Protein AF-A0A4Z0ZA64-F1 (afdb_monomer)

Mean predicted aligned error: 13.29 Å

Structure (mmCIF, N/CA/C/O backbone):
data_AF-A0A4Z0ZA64-F1
#
_entry.id   AF-A0A4Z0ZA64-F1
#
loop_
_atom_site.group_PDB
_atom_site.id
_atom_site.type_symbol
_atom_site.label_atom_id
_atom_site.label_alt_id
_atom_site.label_comp_id
_atom_site.label_asym_id
_atom_site.label_entity_id
_atom_site.label_seq_id
_atom_site.pdbx_PDB_ins_code
_atom_site.Cartn_x
_atom_site.Cartn_y
_atom_site.Cartn_z
_atom_site.occupancy
_atom_site.B_iso_or_equiv
_atom_site.auth_seq_id
_atom_site.auth_comp_id
_atom_site.auth_asym_id
_atom_site.auth_atom_id
_atom_site.pdbx_PDB_model_num
ATOM 1 N N . MET A 1 1 ? -0.142 -17.072 -42.383 1.00 41.06 1 MET A N 1
ATOM 2 C CA . MET A 1 1 ? 0.446 -15.733 -42.189 1.00 41.06 1 MET A CA 1
ATOM 3 C C . MET A 1 1 ? 0.095 -15.300 -40.781 1.00 41.06 1 MET A C 1
ATOM 5 O O . MET A 1 1 ? -1.078 -15.082 -40.513 1.00 41.06 1 MET A O 1
ATOM 9 N N . ALA A 1 2 ? 1.066 -15.325 -39.869 1.00 48.00 2 ALA A N 1
ATOM 10 C CA . ALA A 1 2 ? 0.885 -14.775 -38.534 1.00 48.00 2 ALA A CA 1
ATOM 11 C C . ALA A 1 2 ? 0.933 -13.251 -38.671 1.00 48.00 2 ALA A C 1
ATOM 13 O O . ALA A 1 2 ? 1.903 -12.721 -39.206 1.00 48.00 2 ALA A O 1
ATOM 14 N N . PHE A 1 3 ? -0.132 -12.561 -38.270 1.00 50.09 3 PHE A N 1
ATOM 15 C CA . PHE A 1 3 ? -0.042 -11.126 -38.051 1.00 50.09 3 PHE A CA 1
ATOM 16 C C . PHE A 1 3 ? 0.776 -10.947 -36.775 1.00 50.09 3 PHE A C 1
ATOM 18 O O . PHE A 1 3 ? 0.263 -11.139 -35.676 1.00 50.09 3 PHE A O 1
ATOM 25 N N . GLU A 1 4 ? 2.063 -10.651 -36.929 1.00 49.88 4 GLU A N 1
ATOM 26 C CA . GLU A 1 4 ? 2.856 -10.058 -35.860 1.00 49.88 4 GLU A CA 1
ATOM 27 C C . GLU A 1 4 ? 2.276 -8.668 -35.605 1.00 49.88 4 GLU A C 1
ATOM 29 O O . GLU A 1 4 ? 2.623 -7.681 -36.250 1.00 49.88 4 GLU A O 1
ATOM 34 N N . THR A 1 5 ? 1.306 -8.594 -34.700 1.00 55.25 5 THR A N 1
ATOM 35 C CA . THR A 1 5 ? 0.917 -7.326 -34.102 1.00 55.25 5 THR A CA 1
ATOM 36 C C . THR A 1 5 ? 2.033 -6.942 -33.141 1.00 55.25 5 THR A C 1
ATOM 38 O O . THR A 1 5 ? 2.001 -7.331 -31.976 1.00 55.25 5 THR A O 1
ATOM 41 N N . THR A 1 6 ? 3.031 -6.196 -33.616 1.00 55.44 6 THR A N 1
ATOM 42 C CA . THR A 1 6 ? 3.886 -5.371 -32.750 1.00 55.44 6 THR A CA 1
ATOM 43 C C . THR A 1 6 ? 2.998 -4.266 -32.184 1.00 55.44 6 THR A C 1
ATOM 45 O O . THR A 1 6 ? 2.937 -3.148 -32.700 1.00 55.44 6 THR A O 1
ATOM 48 N N . ALA A 1 7 ? 2.152 -4.641 -31.232 1.00 56.06 7 ALA A N 1
ATOM 49 C CA . ALA A 1 7 ? 1.149 -3.783 -30.644 1.00 56.06 7 ALA A CA 1
ATOM 50 C C . ALA A 1 7 ? 1.861 -2.788 -29.732 1.00 56.06 7 ALA A C 1
ATOM 52 O O . ALA A 1 7 ? 2.132 -3.135 -28.600 1.00 56.06 7 ALA A O 1
ATOM 53 N N . PHE A 1 8 ? 2.185 -1.598 -30.253 1.00 63.03 8 PHE A N 1
ATOM 54 C CA . PHE A 1 8 ? 2.509 -0.375 -29.501 1.00 63.03 8 PHE A CA 1
ATOM 55 C C . PHE A 1 8 ? 3.119 -0.604 -28.105 1.00 63.03 8 PHE A C 1
ATOM 57 O O . PHE A 1 8 ? 2.582 -0.125 -27.106 1.00 63.03 8 PHE A O 1
ATOM 64 N N . ASP A 1 9 ? 4.228 -1.340 -28.030 1.00 67.94 9 ASP A N 1
ATOM 65 C CA . ASP A 1 9 ? 4.941 -1.496 -26.769 1.00 67.94 9 ASP A CA 1
ATOM 66 C C . ASP A 1 9 ? 5.499 -0.125 -26.381 1.00 67.94 9 ASP A C 1
ATOM 68 O O . ASP A 1 9 ? 6.217 0.506 -27.164 1.00 67.94 9 ASP A O 1
ATOM 72 N N . LEU A 1 10 ? 5.145 0.349 -25.184 1.00 69.44 10 LEU A N 1
ATOM 73 C CA . LEU A 1 10 ? 5.641 1.620 -24.664 1.00 69.44 10 LEU A CA 1
ATOM 74 C C . LEU A 1 10 ? 7.171 1.614 -24.668 1.00 69.44 10 LEU A C 1
ATOM 76 O O . LEU A 1 10 ? 7.819 0.668 -24.202 1.00 69.44 10 LEU A O 1
ATOM 80 N N . THR A 1 11 ? 7.746 2.699 -25.174 1.00 79.56 11 THR A N 1
ATOM 81 C CA . THR A 1 11 ? 9.191 2.913 -25.163 1.00 79.56 11 THR A CA 1
ATOM 82 C C . THR A 1 11 ? 9.708 2.970 -23.723 1.00 79.56 11 THR A C 1
ATOM 84 O O . THR A 1 11 ? 8.978 3.284 -22.779 1.00 79.56 11 THR A O 1
ATOM 87 N N . ALA A 1 12 ? 10.999 2.691 -23.522 1.00 77.31 12 ALA A N 1
ATOM 88 C CA . ALA A 1 12 ? 11.608 2.752 -22.190 1.00 77.31 12 ALA A CA 1
ATOM 89 C C . ALA A 1 12 ? 11.452 4.137 -21.523 1.00 77.31 12 ALA A C 1
ATOM 91 O O . ALA A 1 12 ? 11.338 4.224 -20.301 1.00 77.31 12 ALA A O 1
ATOM 92 N N . GLU A 1 13 ? 11.401 5.211 -22.317 1.00 77.75 13 GLU A N 1
ATOM 93 C CA . GLU A 1 13 ? 11.166 6.577 -21.837 1.00 77.75 13 GLU A CA 1
ATOM 94 C C . GLU A 1 13 ? 9.732 6.771 -21.332 1.00 77.75 13 GLU A C 1
ATOM 96 O O . GLU A 1 13 ? 9.526 7.340 -20.259 1.00 77.75 13 GLU A O 1
ATOM 101 N N . GLU A 1 14 ? 8.738 6.237 -22.042 1.00 80.69 14 GLU A N 1
ATOM 102 C CA . GLU A 1 14 ? 7.337 6.288 -21.616 1.00 80.69 14 GLU A CA 1
ATOM 103 C C . GLU A 1 14 ? 7.110 5.462 -20.343 1.00 80.69 14 GLU A C 1
ATOM 105 O O . GLU A 1 14 ? 6.464 5.943 -19.411 1.00 80.69 14 GLU A O 1
ATOM 110 N N . LYS A 1 15 ? 7.737 4.281 -20.235 1.00 80.25 15 LYS A N 1
ATOM 111 C CA . LYS A 1 15 ? 7.739 3.478 -18.995 1.00 80.25 15 LYS A CA 1
ATOM 112 C C . LYS A 1 15 ? 8.458 4.174 -17.830 1.00 80.25 15 LYS A C 1
ATOM 114 O O . LYS A 1 15 ? 8.188 3.898 -16.662 1.00 80.25 15 LYS A O 1
ATOM 119 N N . HIS A 1 16 ? 9.390 5.083 -18.113 1.00 80.88 16 HIS A N 1
ATOM 120 C CA . HIS A 1 16 ? 10.015 5.910 -17.082 1.00 80.88 16 HIS A CA 1
ATOM 121 C C . HIS A 1 16 ? 9.109 7.077 -16.657 1.00 80.88 16 HIS A C 1
ATOM 123 O O . HIS A 1 16 ? 9.037 7.413 -15.471 1.00 80.88 16 HIS A O 1
ATOM 129 N N . ALA A 1 17 ? 8.376 7.677 -17.598 1.00 83.62 17 ALA A N 1
ATOM 130 C CA . ALA A 1 17 ? 7.404 8.728 -17.308 1.00 83.62 17 ALA A CA 1
ATOM 131 C C . ALA A 1 17 ? 6.257 8.216 -16.418 1.00 83.62 17 ALA A C 1
ATOM 133 O O . ALA A 1 17 ? 5.884 8.888 -15.451 1.00 83.62 17 ALA A O 1
ATOM 134 N N . THR A 1 18 ? 5.761 6.999 -16.667 1.00 84.75 18 THR A N 1
ATOM 135 C CA . THR A 1 18 ? 4.757 6.342 -15.810 1.00 84.75 18 THR A CA 1
ATOM 136 C C . THR A 1 18 ? 5.288 6.072 -14.402 1.00 84.75 18 THR A C 1
ATOM 138 O O . THR A 1 18 ? 4.566 6.258 -13.423 1.00 84.75 18 THR A O 1
ATOM 141 N N . LEU A 1 19 ? 6.571 5.730 -14.246 1.00 86.12 19 LEU A N 1
ATOM 142 C CA . LEU A 1 19 ? 7.210 5.637 -12.931 1.00 86.12 19 LEU A CA 1
ATOM 143 C C . LEU A 1 19 ? 7.233 6.988 -12.198 1.00 86.12 19 LEU A C 1
ATOM 145 O O . LEU A 1 19 ? 7.011 7.043 -10.982 1.00 86.12 19 LEU A O 1
ATOM 149 N N . GLY A 1 20 ? 7.456 8.083 -12.926 1.00 85.94 20 GLY A N 1
ATOM 150 C CA . GLY A 1 20 ? 7.286 9.442 -12.413 1.00 85.94 20 GLY A CA 1
ATOM 151 C C . GLY A 1 20 ? 5.857 9.707 -11.928 1.00 85.94 20 GLY A C 1
ATOM 152 O O . GLY A 1 20 ? 5.671 10.186 -10.807 1.00 85.94 20 GLY A O 1
ATOM 153 N N . GLU A 1 21 ? 4.847 9.327 -12.717 1.00 90.19 21 GLU A N 1
ATOM 154 C CA . GLU A 1 21 ? 3.430 9.439 -12.338 1.00 90.19 21 GLU A CA 1
ATOM 155 C C . GLU A 1 21 ? 3.123 8.645 -11.060 1.00 90.19 21 GLU A C 1
ATOM 157 O O . GLU A 1 21 ? 2.526 9.188 -10.128 1.00 90.19 21 GLU A O 1
ATOM 162 N N . ILE A 1 22 ? 3.596 7.398 -10.962 1.00 89.50 22 ILE A N 1
ATOM 163 C CA . ILE A 1 22 ? 3.429 6.558 -9.769 1.00 89.50 22 ILE A CA 1
ATOM 164 C C . ILE A 1 22 ? 4.009 7.260 -8.535 1.00 89.50 22 ILE A C 1
ATOM 166 O O . ILE A 1 22 ? 3.344 7.344 -7.500 1.00 89.50 22 ILE A O 1
ATOM 170 N N . ARG A 1 23 ? 5.225 7.814 -8.630 1.00 88.81 23 ARG A N 1
ATOM 171 C CA . ARG A 1 23 ? 5.857 8.541 -7.516 1.00 88.81 23 ARG A CA 1
ATOM 172 C C . ARG A 1 23 ? 5.059 9.781 -7.112 1.00 88.81 23 ARG A C 1
ATOM 174 O O . ARG A 1 23 ? 4.865 10.005 -5.917 1.00 88.81 23 ARG A O 1
ATOM 181 N N . CYS A 1 24 ? 4.558 10.551 -8.076 1.00 91.38 24 CYS A N 1
ATOM 182 C CA . CYS A 1 24 ? 3.711 11.717 -7.818 1.00 91.38 24 CYS A CA 1
ATOM 183 C C . CYS A 1 24 ? 2.409 11.332 -7.104 1.00 91.38 24 CYS A C 1
ATOM 185 O O . CYS A 1 24 ? 2.039 11.968 -6.115 1.00 91.38 24 CYS A O 1
ATOM 187 N N . LEU A 1 25 ? 1.745 10.263 -7.553 1.00 92.31 25 LEU A N 1
ATOM 188 C CA . LEU A 1 25 ? 0.533 9.746 -6.918 1.00 92.31 25 LEU A CA 1
ATOM 189 C C . LEU A 1 25 ? 0.807 9.293 -5.479 1.00 92.31 25 LEU A C 1
ATOM 191 O O . LEU A 1 25 ? 0.067 9.665 -4.570 1.00 92.31 25 LEU A O 1
ATOM 195 N N . VAL A 1 26 ? 1.896 8.556 -5.243 1.00 91.06 26 VAL A N 1
ATOM 196 C CA . VAL A 1 26 ? 2.291 8.111 -3.897 1.00 91.06 26 VAL A CA 1
ATOM 197 C C . VAL A 1 26 ? 2.573 9.306 -2.980 1.00 91.06 26 VAL A C 1
ATOM 199 O O . VAL A 1 26 ? 2.032 9.369 -1.875 1.00 91.06 26 VAL A O 1
ATOM 202 N N . LEU A 1 27 ? 3.342 10.298 -3.435 1.00 91.06 27 LEU A N 1
ATOM 203 C CA . LEU A 1 27 ? 3.608 11.517 -2.661 1.00 91.06 27 LEU A CA 1
ATOM 204 C C . LEU A 1 27 ? 2.314 12.275 -2.324 1.00 91.06 27 LEU A C 1
ATOM 206 O O . LEU A 1 27 ? 2.098 12.651 -1.168 1.00 91.06 27 LEU A O 1
ATOM 210 N N . GLY A 1 28 ? 1.419 12.432 -3.305 1.00 90.62 28 GLY A N 1
ATOM 211 C CA . GLY A 1 28 ? 0.103 13.041 -3.111 1.00 90.62 28 GLY A CA 1
ATOM 212 C C . GLY A 1 28 ? -0.746 12.287 -2.085 1.00 90.62 28 GLY A C 1
ATOM 213 O O . GLY A 1 28 ? -1.349 12.903 -1.204 1.00 90.62 28 GLY A O 1
ATOM 214 N N . THR A 1 29 ? -0.728 10.950 -2.116 1.00 92.56 29 THR A N 1
ATOM 215 C CA . THR A 1 29 ? -1.456 10.132 -1.132 1.00 92.56 29 THR A CA 1
ATOM 216 C C . THR A 1 29 ? -0.926 10.329 0.286 1.00 92.56 29 THR A C 1
ATOM 218 O O . THR A 1 29 ? -1.719 10.423 1.222 1.00 92.56 29 THR A O 1
ATOM 221 N N . GLY A 1 30 ? 0.391 10.483 0.462 1.00 90.25 30 GLY A N 1
ATOM 222 C CA . GLY A 1 30 ? 0.990 10.797 1.759 1.00 90.25 30 GLY A CA 1
ATOM 223 C C . GLY A 1 30 ? 0.470 12.117 2.339 1.00 90.25 30 GLY A C 1
ATOM 224 O O . GLY A 1 30 ? 0.092 12.172 3.514 1.00 90.25 30 GLY A O 1
ATOM 225 N N . ALA A 1 31 ? 0.374 13.157 1.505 1.00 91.88 31 ALA A N 1
ATOM 226 C CA . ALA A 1 31 ? -0.183 14.451 1.898 1.00 91.88 31 ALA A CA 1
ATOM 227 C C . ALA A 1 31 ? -1.678 14.356 2.256 1.00 91.88 31 ALA A C 1
ATOM 229 O O . ALA A 1 31 ? -2.102 14.892 3.286 1.00 91.88 31 ALA A O 1
ATOM 230 N N . LEU A 1 32 ? -2.464 13.623 1.459 1.00 91.88 32 LEU A N 1
ATOM 231 C CA . LEU A 1 32 ? -3.884 13.385 1.730 1.00 91.88 32 LEU A CA 1
ATOM 232 C C . LEU A 1 32 ? -4.093 12.625 3.042 1.00 91.88 32 LEU A C 1
ATOM 234 O O . LEU A 1 32 ? -4.944 13.013 3.832 1.00 91.88 32 LEU A O 1
ATOM 238 N N . ILE A 1 33 ? -3.283 11.606 3.339 1.00 92.25 33 ILE A N 1
ATOM 239 C CA . ILE A 1 33 ? -3.358 10.866 4.608 1.00 92.25 33 ILE A CA 1
ATOM 240 C C . ILE A 1 33 ? -3.033 11.774 5.794 1.00 92.25 33 ILE A C 1
ATOM 242 O O . ILE A 1 33 ? -3.708 11.707 6.823 1.00 92.25 33 ILE A O 1
ATOM 246 N N . ALA A 1 34 ? -2.010 12.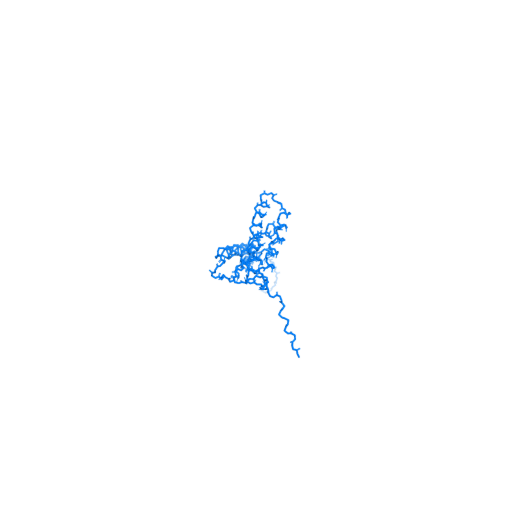624 5.681 1.00 91.75 34 ALA A N 1
ATOM 247 C CA . ALA A 1 34 ? -1.667 13.573 6.737 1.00 91.75 34 ALA A CA 1
ATOM 248 C C . ALA A 1 34 ? -2.823 14.555 7.002 1.00 91.75 34 ALA A C 1
ATOM 250 O O . ALA A 1 34 ? -3.192 14.784 8.159 1.00 91.75 34 ALA A O 1
ATOM 251 N N . ARG A 1 35 ? -3.449 15.069 5.934 1.00 91.50 35 ARG A N 1
ATOM 252 C CA . ARG A 1 35 ? -4.642 15.925 6.008 1.00 91.50 35 ARG A CA 1
ATOM 253 C C . ARG A 1 35 ? -5.829 15.181 6.628 1.00 91.50 35 ARG A C 1
ATOM 255 O O . ARG A 1 35 ? -6.405 15.661 7.604 1.00 91.50 35 ARG A O 1
ATOM 262 N N . ALA A 1 36 ? -6.113 13.971 6.155 1.00 91.56 36 ALA A N 1
ATOM 263 C CA . ALA A 1 36 ? -7.187 13.116 6.644 1.00 91.56 36 ALA A CA 1
ATOM 264 C C . ALA A 1 36 ? -7.045 12.817 8.140 1.00 91.56 36 ALA A C 1
ATOM 266 O O . ALA A 1 36 ? -8.022 12.899 8.880 1.00 91.56 36 ALA A O 1
ATOM 267 N N . LYS A 1 37 ? -5.826 12.529 8.619 1.00 91.12 37 LYS A N 1
ATOM 268 C CA . LYS A 1 37 ? -5.539 12.322 10.049 1.00 91.12 37 LYS A CA 1
ATOM 269 C C . LYS A 1 37 ? -5.779 13.584 10.871 1.00 91.12 37 LYS A C 1
ATOM 271 O O . LYS A 1 37 ? -6.392 13.502 11.934 1.00 91.12 37 LYS A O 1
ATOM 276 N N . LYS A 1 38 ? -5.322 14.740 10.381 1.00 92.50 38 LYS A N 1
ATOM 277 C CA . LYS A 1 38 ? -5.453 16.028 11.076 1.00 92.50 38 LYS A CA 1
ATOM 278 C C . LYS A 1 38 ? -6.914 16.458 11.221 1.00 92.50 38 LYS A C 1
ATOM 280 O O . LYS A 1 38 ? -7.315 16.883 12.299 1.00 92.50 38 LYS A O 1
ATOM 285 N N . TYR A 1 39 ? -7.701 16.324 10.156 1.00 92.00 39 TYR A N 1
ATOM 286 C CA . TYR A 1 39 ? -9.092 16.790 10.112 1.00 92.00 39 TYR A CA 1
ATOM 287 C C . TYR A 1 39 ? -10.126 15.677 10.324 1.00 92.00 39 TYR A C 1
ATOM 289 O O . TYR A 1 39 ? -11.322 15.947 10.303 1.00 92.00 39 TYR A O 1
ATOM 297 N N . LYS A 1 40 ? -9.684 14.429 10.531 1.00 90.12 40 LYS A N 1
ATOM 298 C CA . LYS A 1 40 ? -10.534 13.225 10.608 1.00 90.12 40 LYS A CA 1
ATOM 299 C C . LYS A 1 40 ? -11.515 13.123 9.432 1.00 90.12 40 LYS A C 1
ATOM 301 O O . LYS A 1 40 ? -12.651 12.690 9.606 1.00 90.12 40 LYS A O 1
ATOM 306 N N . SER A 1 41 ? -11.072 13.532 8.243 1.00 90.12 41 SER A N 1
ATOM 307 C CA . SER A 1 41 ? -11.897 13.575 7.036 1.00 90.12 41 SER A CA 1
ATOM 308 C C . SER A 1 41 ? -11.930 12.196 6.365 1.00 90.12 41 SER A C 1
ATOM 310 O O . SER A 1 41 ? -10.898 11.747 5.860 1.00 90.12 41 SER A O 1
ATOM 312 N N . PRO A 1 42 ? -13.084 11.503 6.325 1.00 89.25 42 PRO A N 1
ATOM 313 C CA . PRO A 1 42 ? -13.207 10.246 5.588 1.00 89.25 42 PRO A CA 1
ATOM 314 C C . PRO A 1 42 ? -13.124 10.462 4.071 1.00 89.25 42 PRO A C 1
ATOM 316 O O . PRO A 1 42 ? -12.664 9.577 3.356 1.00 89.25 42 PRO A O 1
ATOM 319 N N . HIS A 1 43 ? -13.515 11.645 3.586 1.00 92.06 43 HIS A N 1
ATOM 320 C CA . HIS A 1 43 ? -13.417 12.010 2.174 1.00 92.06 43 HIS A CA 1
ATOM 321 C C . HIS A 1 43 ? -11.959 12.025 1.702 1.00 92.06 43 HIS A C 1
ATOM 323 O O . HIS A 1 43 ? -11.639 11.449 0.668 1.00 92.06 43 HIS A O 1
ATOM 329 N N . ASP A 1 44 ? -11.059 12.605 2.500 1.00 92.25 44 ASP A N 1
ATOM 330 C CA . ASP A 1 44 ? -9.630 12.646 2.170 1.00 92.25 44 ASP A CA 1
ATOM 331 C C . ASP A 1 44 ? -9.015 11.239 2.125 1.00 92.25 44 ASP A C 1
ATOM 333 O O . ASP A 1 44 ? -8.147 10.964 1.297 1.00 92.25 44 ASP A O 1
ATOM 337 N N . TYR A 1 45 ? -9.487 10.319 2.974 1.00 92.94 45 TYR A N 1
ATOM 338 C CA . TYR A 1 45 ? -9.089 8.914 2.888 1.00 92.94 45 TYR A CA 1
ATOM 339 C C . TYR A 1 45 ? -9.628 8.228 1.628 1.00 92.94 45 TYR A C 1
ATOM 341 O O . TYR A 1 45 ? -8.910 7.429 1.032 1.00 92.94 45 TYR A O 1
ATOM 349 N N . ALA A 1 46 ? -10.856 8.526 1.200 1.00 92.56 46 ALA A N 1
ATOM 350 C CA . ALA A 1 46 ? -11.416 7.976 -0.035 1.00 92.56 46 ALA A CA 1
ATOM 351 C C . ALA A 1 46 ? -10.662 8.482 -1.280 1.00 92.56 46 ALA A C 1
ATOM 353 O O . ALA A 1 46 ? -10.330 7.696 -2.168 1.00 92.56 46 ALA A O 1
ATOM 354 N N . GLU A 1 47 ? -10.316 9.769 -1.312 1.00 93.94 47 GLU A N 1
ATOM 355 C CA . GLU A 1 47 ? -9.499 10.373 -2.370 1.00 93.94 47 GLU A CA 1
ATOM 356 C C . GLU A 1 47 ? -8.083 9.770 -2.407 1.00 93.94 47 GLU A C 1
ATOM 358 O O . GLU A 1 47 ? -7.579 9.395 -3.472 1.00 93.94 47 GLU A O 1
ATOM 363 N N . ALA A 1 48 ? -7.466 9.581 -1.234 1.00 94.06 48 ALA A N 1
ATOM 364 C CA . ALA A 1 48 ? -6.185 8.891 -1.118 1.00 94.06 48 ALA A CA 1
ATOM 365 C C . ALA A 1 48 ? -6.280 7.434 -1.598 1.00 94.06 48 ALA A C 1
ATOM 367 O O . ALA A 1 48 ? -5.368 6.946 -2.265 1.00 94.06 48 ALA A O 1
ATOM 368 N N . LEU A 1 49 ? -7.387 6.740 -1.303 1.00 94.44 49 LEU A N 1
ATOM 369 C CA . LEU A 1 49 ? -7.607 5.360 -1.735 1.00 94.44 49 LEU A CA 1
ATOM 370 C C . LEU A 1 49 ? -7.730 5.253 -3.261 1.00 94.44 49 LEU A C 1
ATOM 372 O O . LEU A 1 49 ? -7.180 4.329 -3.858 1.00 94.44 49 LEU A O 1
ATOM 376 N N . SER A 1 50 ? -8.422 6.200 -3.896 1.00 94.50 50 SER A N 1
ATOM 377 C CA . SER A 1 50 ? -8.520 6.273 -5.358 1.00 94.50 50 SER A CA 1
ATOM 378 C C . SER A 1 50 ? -7.138 6.469 -5.991 1.00 94.50 50 SER A C 1
ATOM 380 O O . SER A 1 50 ? -6.715 5.681 -6.839 1.00 94.50 50 SER A O 1
ATOM 382 N N . SER A 1 51 ? -6.384 7.453 -5.491 1.00 94.06 51 SER A N 1
ATOM 383 C CA . SER A 1 51 ? -5.041 7.776 -5.982 1.00 94.06 51 SER A CA 1
ATOM 384 C C . SER A 1 51 ? -4.055 6.611 -5.824 1.00 94.06 51 SER A C 1
ATOM 386 O O . SER A 1 51 ? -3.319 6.298 -6.759 1.00 94.06 51 SER A O 1
ATOM 388 N N . ILE A 1 52 ? -4.061 5.918 -4.676 1.00 95.12 52 ILE A N 1
ATOM 389 C CA . ILE A 1 52 ? -3.143 4.791 -4.446 1.00 95.12 52 ILE A CA 1
ATOM 390 C C . ILE A 1 52 ? -3.530 3.550 -5.256 1.0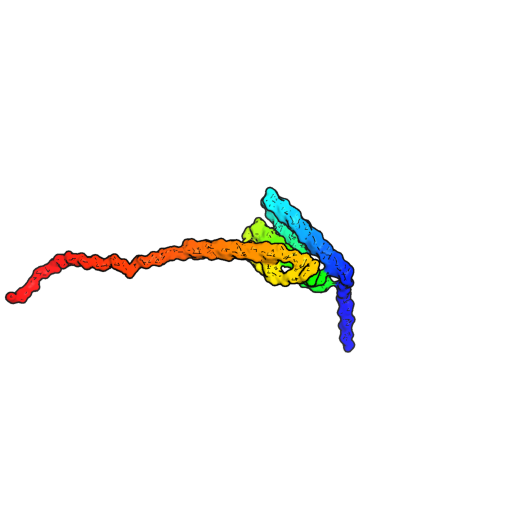0 95.12 52 ILE A C 1
ATOM 392 O O . ILE A 1 52 ? -2.656 2.797 -5.676 1.00 95.12 52 ILE A O 1
ATOM 396 N N . ASN A 1 53 ? -4.824 3.328 -5.510 1.00 94.25 53 ASN A N 1
ATOM 397 C CA . ASN A 1 53 ? -5.258 2.238 -6.381 1.00 94.25 53 ASN A CA 1
ATOM 398 C C . ASN A 1 53 ? -4.834 2.496 -7.830 1.00 94.25 53 ASN A C 1
ATOM 400 O O . ASN A 1 53 ? -4.359 1.564 -8.470 1.00 94.25 53 ASN A O 1
ATOM 404 N N . ARG A 1 54 ? -4.913 3.745 -8.312 1.00 93.38 54 ARG A N 1
ATOM 405 C CA . ARG A 1 54 ? -4.370 4.129 -9.626 1.00 93.38 54 ARG A CA 1
ATOM 406 C C . ARG A 1 54 ? -2.856 3.914 -9.706 1.00 93.38 54 ARG A C 1
ATOM 408 O O . ARG A 1 54 ? -2.359 3.378 -10.692 1.00 93.38 54 ARG A O 1
ATOM 415 N N . ALA A 1 55 ? -2.120 4.285 -8.660 1.00 92.12 55 ALA A N 1
ATOM 416 C CA . ALA A 1 55 ? -0.683 4.022 -8.597 1.00 92.12 55 ALA A CA 1
ATOM 417 C C . ALA A 1 55 ? -0.384 2.513 -8.649 1.00 92.12 55 ALA A C 1
ATOM 419 O O . ALA A 1 55 ? 0.506 2.090 -9.377 1.00 92.12 55 ALA A O 1
ATOM 420 N N . LEU A 1 56 ? -1.160 1.691 -7.931 1.00 91.94 56 LEU A N 1
ATOM 421 C CA . LEU A 1 56 ? -1.019 0.233 -7.948 1.00 91.94 56 LEU A CA 1
ATOM 422 C C . LEU A 1 56 ? -1.345 -0.382 -9.310 1.00 91.94 56 LEU A C 1
ATOM 424 O O . LEU A 1 56 ? -0.634 -1.291 -9.725 1.00 91.94 56 LEU A O 1
ATOM 428 N N . THR A 1 57 ? -2.382 0.086 -10.011 1.00 92.06 57 THR A N 1
ATOM 429 C CA . THR A 1 57 ? -2.698 -0.426 -11.354 1.00 92.06 57 THR A CA 1
ATOM 430 C C . THR A 1 57 ? -1.556 -0.154 -12.324 1.00 92.06 57 THR A C 1
ATOM 432 O O . THR A 1 57 ? -1.137 -1.067 -13.016 1.00 92.06 57 THR A O 1
ATOM 435 N N . LEU A 1 58 ? -0.976 1.051 -12.293 1.00 89.06 58 LEU A N 1
ATOM 436 C CA . LEU A 1 58 ? 0.177 1.394 -13.133 1.00 89.06 58 LEU A CA 1
ATOM 437 C C . LEU A 1 58 ? 1.441 0.617 -12.736 1.00 89.06 58 LEU A C 1
ATOM 439 O O . LEU A 1 58 ? 2.218 0.217 -13.588 1.00 89.06 58 LEU A O 1
ATOM 443 N N . ALA A 1 59 ? 1.652 0.399 -11.438 1.00 87.50 59 ALA A N 1
ATOM 444 C CA . ALA A 1 59 ? 2.828 -0.290 -10.913 1.00 87.50 59 ALA A CA 1
ATOM 445 C C . ALA A 1 59 ? 2.798 -1.818 -11.107 1.00 87.50 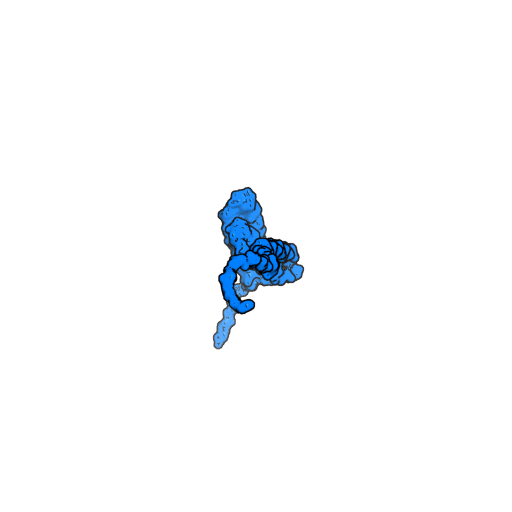59 ALA A C 1
ATOM 447 O O . ALA A 1 59 ? 3.841 -2.460 -11.015 1.00 87.50 59 ALA A O 1
ATOM 448 N N . THR A 1 60 ? 1.615 -2.410 -11.293 1.00 87.62 60 THR A N 1
ATOM 449 C CA . THR A 1 60 ? 1.444 -3.863 -11.495 1.00 87.62 60 THR A CA 1
ATOM 450 C C . THR A 1 60 ? 1.321 -4.252 -12.964 1.00 87.62 60 THR A C 1
ATOM 452 O O . THR A 1 60 ? 1.477 -5.427 -13.289 1.00 87.62 60 THR A O 1
ATOM 455 N N . ASP A 1 61 ? 1.071 -3.278 -13.832 1.00 86.88 61 ASP A N 1
ATOM 456 C CA . ASP A 1 61 ? 1.039 -3.447 -15.275 1.00 86.88 61 ASP A CA 1
ATOM 457 C C . ASP A 1 61 ? 2.467 -3.384 -15.848 1.00 86.88 61 ASP A C 1
ATOM 459 O O . ASP A 1 61 ? 3.120 -2.339 -15.822 1.00 86.88 61 ASP A O 1
ATOM 463 N N . ALA A 1 62 ? 2.955 -4.527 -16.342 1.00 81.06 62 ALA A N 1
ATOM 464 C CA . ALA A 1 62 ? 4.296 -4.670 -16.916 1.00 81.06 62 ALA A CA 1
ATOM 465 C C . ALA A 1 62 ? 4.457 -3.941 -18.264 1.00 81.06 62 ALA A C 1
ATOM 467 O O . ALA A 1 62 ? 5.581 -3.621 -18.682 1.00 81.06 62 ALA A O 1
ATOM 468 N N . ASP A 1 63 ? 3.342 -3.654 -18.935 1.00 82.31 63 ASP A N 1
ATOM 469 C CA . ASP A 1 63 ? 3.341 -2.888 -20.173 1.00 82.31 63 ASP A CA 1
ATOM 470 C C . ASP A 1 63 ? 3.493 -1.400 -19.846 1.00 82.31 63 ASP A C 1
ATOM 472 O O . ASP A 1 63 ? 4.278 -0.709 -20.495 1.00 82.31 63 ASP A O 1
ATOM 476 N N . ALA A 1 64 ? 2.852 -0.934 -18.769 1.00 81.00 64 ALA A N 1
ATOM 477 C CA . ALA A 1 64 ? 2.892 0.459 -18.333 1.00 81.00 64 ALA A CA 1
ATOM 478 C C . ALA A 1 64 ? 4.167 0.852 -17.573 1.00 81.00 64 ALA A C 1
ATOM 480 O O . ALA A 1 64 ? 4.646 1.973 -17.738 1.00 81.00 64 ALA A O 1
ATOM 481 N N . CYS A 1 65 ? 4.716 -0.013 -16.719 1.00 81.81 65 CYS A N 1
ATOM 482 C CA . CYS A 1 65 ? 5.866 0.306 -15.872 1.00 81.81 65 CYS A CA 1
ATOM 483 C C . CYS A 1 65 ? 6.786 -0.906 -15.732 1.00 81.81 65 CYS A C 1
ATOM 485 O O . CYS A 1 65 ? 6.327 -2.043 -15.671 1.00 81.81 65 CYS A O 1
ATOM 487 N N . ASP A 1 66 ? 8.096 -0.669 -15.637 1.00 80.69 66 ASP A N 1
ATOM 488 C CA . ASP A 1 66 ? 9.037 -1.743 -15.331 1.00 80.69 66 ASP A CA 1
ATOM 489 C C . ASP A 1 66 ? 8.768 -2.281 -13.907 1.00 80.69 66 ASP A C 1
ATOM 491 O O . ASP A 1 66 ? 8.972 -1.553 -12.922 1.00 80.69 66 ASP A O 1
ATOM 495 N N . PRO A 1 67 ? 8.365 -3.560 -13.755 1.00 75.81 67 PRO A N 1
ATOM 496 C CA . PRO A 1 67 ? 8.067 -4.147 -12.451 1.00 75.81 67 PRO A CA 1
ATOM 497 C C . PRO A 1 67 ? 9.272 -4.149 -11.504 1.00 75.81 67 PRO A C 1
ATOM 499 O O . PRO A 1 67 ? 9.107 -4.284 -10.294 1.00 75.81 67 PRO A O 1
ATOM 502 N N . SER A 1 68 ? 10.496 -4.045 -12.036 1.00 75.31 68 SER A N 1
ATOM 503 C CA . SER A 1 68 ? 11.719 -3.973 -11.236 1.00 75.31 68 SER A CA 1
ATOM 504 C C . SER A 1 68 ? 11.936 -2.616 -10.568 1.00 75.31 68 SER A C 1
ATOM 506 O O . SER A 1 68 ? 12.615 -2.556 -9.544 1.00 75.31 68 SER A O 1
ATOM 508 N N . LEU A 1 69 ? 11.342 -1.550 -11.111 1.00 76.56 69 LEU A N 1
ATOM 509 C CA . LEU A 1 69 ? 11.523 -0.182 -10.633 1.00 76.56 69 LEU A CA 1
ATOM 510 C C . LEU A 1 69 ? 10.310 0.341 -9.850 1.00 76.56 69 LEU A C 1
ATOM 512 O O . LEU A 1 69 ? 10.433 1.324 -9.112 1.00 76.56 69 LEU A O 1
ATOM 516 N N . ALA A 1 70 ? 9.155 -0.306 -9.994 1.00 81.75 70 ALA A N 1
ATOM 517 C CA . ALA A 1 70 ? 7.903 0.108 -9.383 1.00 81.75 70 ALA A CA 1
ATOM 518 C C . ALA A 1 70 ? 7.939 0.028 -7.834 1.00 81.75 70 ALA A C 1
ATOM 5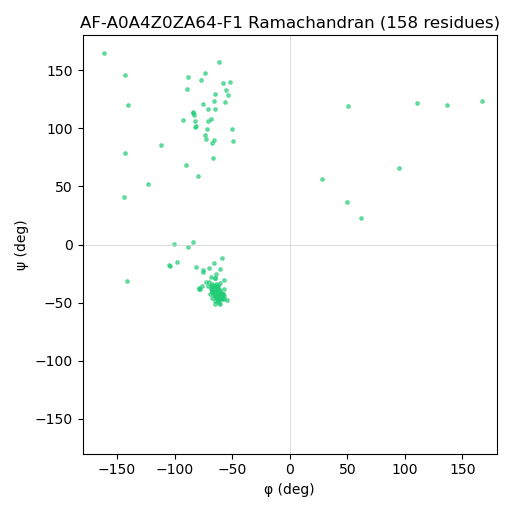20 O O . ALA A 1 70 ? 8.255 -1.028 -7.284 1.00 81.75 70 ALA A O 1
ATOM 521 N N . PRO A 1 71 ? 7.554 1.098 -7.103 1.00 86.38 71 PRO A N 1
ATOM 522 C CA . PRO A 1 71 ? 7.583 1.144 -5.635 1.00 86.38 71 PRO A CA 1
ATOM 523 C C . PRO A 1 71 ? 6.378 0.416 -5.007 1.00 86.38 71 PRO A C 1
ATOM 525 O O . PRO A 1 71 ? 5.550 1.007 -4.298 1.00 86.38 71 PRO A O 1
ATOM 528 N N . LEU A 1 72 ? 6.228 -0.873 -5.310 1.00 88.44 72 LEU A N 1
ATOM 529 C CA . LEU A 1 72 ? 5.060 -1.678 -4.948 1.00 88.44 72 LEU A CA 1
ATOM 530 C C . LEU A 1 72 ? 4.903 -1.821 -3.432 1.00 88.44 72 LEU A C 1
ATOM 532 O O . LEU A 1 72 ? 3.786 -1.683 -2.921 1.00 88.44 72 LEU A O 1
ATOM 536 N N . ALA A 1 73 ? 6.003 -2.035 -2.700 1.00 88.25 73 ALA A N 1
ATOM 537 C CA . ALA A 1 73 ? 5.952 -2.170 -1.245 1.00 88.25 73 ALA A CA 1
ATOM 538 C C . ALA A 1 73 ? 5.395 -0.896 -0.592 1.00 88.25 73 ALA A C 1
ATOM 540 O O . ALA A 1 73 ? 4.535 -0.955 0.292 1.00 88.25 73 ALA A O 1
ATOM 541 N N . THR A 1 74 ? 5.832 0.262 -1.090 1.00 89.94 74 THR A N 1
ATOM 542 C CA . THR A 1 74 ? 5.367 1.581 -0.649 1.00 89.94 74 THR A CA 1
ATOM 543 C C . THR A 1 74 ? 3.881 1.777 -0.949 1.00 89.94 74 THR A C 1
ATOM 545 O O . THR A 1 74 ? 3.118 2.190 -0.072 1.00 89.94 74 THR A O 1
ATOM 548 N N . CYS A 1 75 ? 3.434 1.425 -2.157 1.00 91.50 75 CYS A N 1
ATOM 549 C CA . CYS A 1 75 ? 2.032 1.569 -2.548 1.00 91.50 75 CYS A CA 1
ATOM 550 C C . CYS A 1 75 ? 1.092 0.739 -1.657 1.00 91.50 75 CYS A C 1
ATOM 552 O O . CYS A 1 75 ? 0.073 1.241 -1.169 1.00 91.50 75 CYS A O 1
ATOM 554 N N . TYR A 1 76 ? 1.448 -0.520 -1.389 1.00 93.31 76 TYR A N 1
ATOM 555 C CA . TYR A 1 76 ? 0.664 -1.388 -0.510 1.00 93.31 76 TYR A CA 1
ATOM 556 C C . TYR A 1 76 ? 0.684 -0.928 0.954 1.00 93.31 76 TYR A C 1
ATOM 558 O O . TYR A 1 76 ? -0.349 -1.013 1.625 1.00 93.31 76 TYR A O 1
ATOM 566 N N . LEU A 1 77 ? 1.808 -0.390 1.443 1.00 92.38 77 LEU A N 1
ATOM 567 C CA . LEU A 1 77 ? 1.895 0.178 2.790 1.00 92.38 77 LEU A CA 1
ATOM 568 C C . LEU A 1 77 ? 0.918 1.353 2.961 1.00 92.38 77 LEU A C 1
ATOM 570 O O . LEU A 1 77 ? 0.112 1.361 3.896 1.00 92.38 77 LEU A O 1
ATOM 574 N N . TYR A 1 78 ? 0.943 2.321 2.039 1.00 93.19 78 TYR A N 1
ATOM 575 C CA . TYR A 1 78 ? 0.038 3.472 2.083 1.00 93.19 78 TYR A CA 1
ATOM 576 C C . TYR A 1 78 ? -1.428 3.053 1.967 1.00 93.19 78 TYR A C 1
ATOM 578 O O . TYR A 1 78 ? -2.264 3.550 2.725 1.00 93.19 78 TYR A O 1
ATOM 586 N N . LYS A 1 79 ? -1.740 2.076 1.106 1.00 94.94 79 LYS A N 1
ATOM 587 C CA . LYS A 1 79 ? -3.080 1.479 1.035 1.00 94.94 79 LYS A CA 1
ATOM 588 C C . LYS A 1 79 ? -3.519 0.904 2.384 1.00 94.94 79 LYS A C 1
ATOM 590 O O . LYS A 1 79 ? -4.637 1.173 2.818 1.00 94.94 79 LYS A O 1
ATOM 595 N N . GLY A 1 80 ? -2.639 0.188 3.086 1.00 93.19 80 GLY A N 1
ATOM 596 C CA . GLY A 1 80 ? -2.907 -0.310 4.437 1.00 93.19 80 GLY A CA 1
ATOM 597 C C . GLY A 1 80 ? -3.220 0.810 5.437 1.00 93.19 80 GLY A C 1
ATOM 598 O O . GLY A 1 80 ? -4.182 0.707 6.201 1.00 93.19 80 GLY A O 1
ATOM 599 N N . HIS A 1 81 ? -2.468 1.914 5.407 1.00 93.19 81 HIS A N 1
ATOM 600 C CA . HIS A 1 81 ? -2.717 3.071 6.275 1.00 93.19 81 HIS A CA 1
ATOM 601 C C . HIS A 1 81 ? -4.054 3.762 5.990 1.00 93.19 81 HIS A C 1
ATOM 603 O O . HIS A 1 81 ? -4.750 4.153 6.929 1.00 93.19 81 HIS A O 1
ATOM 609 N N . ILE A 1 82 ? -4.421 3.897 4.716 1.00 93.50 82 ILE A N 1
ATOM 610 C CA . ILE A 1 82 ? -5.695 4.493 4.297 1.00 93.50 82 ILE A CA 1
ATOM 611 C C . ILE A 1 82 ? -6.868 3.624 4.758 1.00 93.50 82 ILE A C 1
ATOM 613 O O . ILE A 1 82 ? -7.796 4.124 5.391 1.00 93.50 82 ILE A O 1
ATOM 617 N N . LEU A 1 83 ? -6.800 2.314 4.504 1.00 94.00 83 LEU A N 1
ATOM 618 C CA . LEU A 1 83 ? -7.843 1.360 4.893 1.00 94.00 83 LEU A CA 1
ATOM 619 C C . LEU A 1 83 ? -8.015 1.295 6.413 1.00 94.00 83 LEU A C 1
ATOM 621 O O . LEU A 1 83 ? -9.141 1.234 6.906 1.00 94.00 83 LEU A O 1
ATOM 625 N N . LEU A 1 84 ? -6.917 1.401 7.167 1.00 92.00 84 LEU A N 1
ATOM 626 C CA . LEU A 1 84 ? -6.975 1.519 8.621 1.00 92.00 84 LEU A CA 1
ATOM 627 C C . LEU A 1 84 ? -7.692 2.804 9.063 1.00 92.00 84 LEU A C 1
ATOM 629 O O . LEU A 1 84 ? -8.518 2.764 9.973 1.00 92.00 84 LEU A O 1
ATOM 633 N N . GLY A 1 85 ? -7.417 3.932 8.398 1.00 89.00 85 GLY A N 1
ATOM 634 C CA . GLY A 1 85 ? -8.119 5.199 8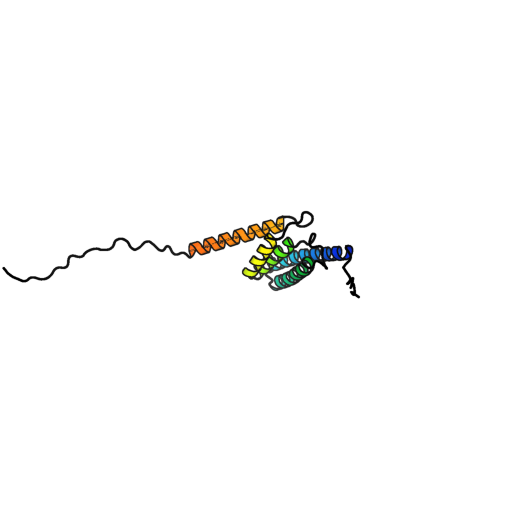.620 1.00 89.00 85 GLY A CA 1
ATOM 635 C C . GLY A 1 85 ? -9.625 5.114 8.345 1.00 89.00 85 GLY A C 1
ATOM 636 O O . GLY A 1 85 ? -10.417 5.728 9.060 1.00 89.00 85 GLY A O 1
ATOM 637 N N . LEU A 1 86 ? -10.020 4.286 7.375 1.00 91.38 86 LEU A N 1
ATOM 638 C CA . LEU A 1 86 ? -11.413 3.976 7.031 1.00 91.38 86 LEU A CA 1
ATOM 639 C C . LEU A 1 86 ? -12.040 2.866 7.894 1.00 91.38 86 LEU A C 1
ATOM 641 O O . LEU A 1 86 ? -13.196 2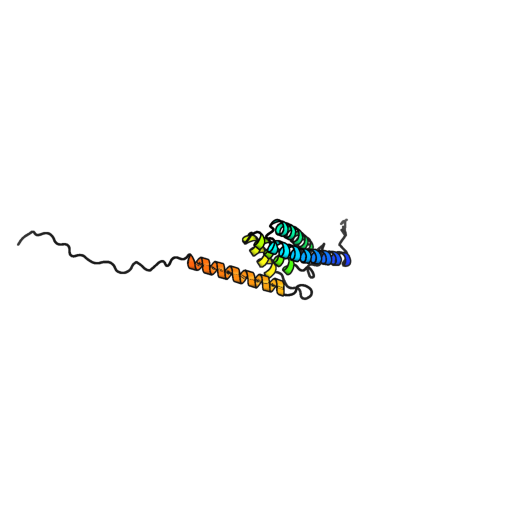.513 7.678 1.00 91.38 86 LEU A O 1
ATOM 645 N N . LYS A 1 87 ? -11.314 2.329 8.885 1.00 91.00 87 LYS A N 1
ATOM 646 C CA . LYS A 1 87 ? -11.744 1.212 9.752 1.00 91.00 87 LYS A CA 1
ATOM 647 C C . LYS A 1 87 ? -12.017 -0.105 9.006 1.00 91.00 87 LYS A C 1
ATOM 649 O O . LYS A 1 87 ? -12.712 -0.979 9.520 1.00 91.00 87 LYS A O 1
ATOM 654 N N . LEU A 1 88 ? -11.432 -0.285 7.824 1.00 91.88 88 LEU A N 1
ATOM 655 C CA . LEU A 1 88 ? -11.478 -1.525 7.047 1.00 91.88 88 LEU A CA 1
ATOM 656 C C . LEU A 1 88 ? -10.298 -2.424 7.442 1.00 91.88 88 LEU A C 1
ATOM 658 O O . LEU A 1 88 ? -9.346 -2.618 6.690 1.00 91.88 88 LEU A O 1
ATOM 662 N N . GLU A 1 89 ? -10.330 -2.940 8.674 1.00 90.19 89 GLU A N 1
ATOM 663 C CA . GLU A 1 89 ? -9.181 -3.626 9.288 1.00 90.19 89 GLU A CA 1
ATOM 664 C C . GLU A 1 89 ? -8.747 -4.899 8.544 1.00 90.19 89 GLU A C 1
ATOM 666 O O . GLU A 1 89 ? -7.553 -5.193 8.476 1.00 90.19 89 GLU A O 1
ATOM 671 N N . LYS A 1 90 ? -9.699 -5.653 7.975 1.00 90.38 90 LYS A N 1
ATOM 672 C CA . LYS A 1 90 ? -9.401 -6.874 7.204 1.00 90.38 90 LYS A CA 1
ATOM 673 C C . LYS A 1 90 ? -8.614 -6.540 5.938 1.00 90.38 90 LYS A C 1
ATOM 675 O O . LYS A 1 90 ? -7.525 -7.069 5.739 1.00 90.38 90 LYS A O 1
ATOM 680 N N . ASP A 1 91 ? -9.114 -5.590 5.158 1.00 92.12 91 ASP A N 1
ATOM 681 C CA . ASP A 1 91 ? -8.493 -5.180 3.898 1.00 92.12 91 ASP A CA 1
ATOM 682 C C . ASP A 1 91 ? -7.138 -4.505 4.147 1.00 92.12 91 ASP A C 1
ATOM 684 O O . ASP A 1 91 ? -6.177 -4.706 3.403 1.00 92.12 91 ASP A O 1
ATOM 688 N N . ALA A 1 92 ? -7.025 -3.739 5.238 1.00 91.81 92 ALA A N 1
ATOM 689 C CA . ALA A 1 92 ? -5.758 -3.163 5.672 1.00 91.81 92 ALA A CA 1
ATOM 690 C C . ALA A 1 92 ? -4.716 -4.254 5.978 1.00 91.81 92 ALA A C 1
ATOM 692 O O . ALA A 1 92 ? -3.549 -4.111 5.619 1.00 91.81 92 ALA A O 1
ATOM 693 N N . HIS A 1 93 ? -5.126 -5.366 6.593 1.00 92.31 93 HIS A N 1
ATOM 694 C CA . HIS A 1 93 ? -4.254 -6.512 6.868 1.00 92.31 93 HIS A CA 1
ATOM 695 C C . HIS A 1 93 ? -3.766 -7.203 5.614 1.00 92.31 93 HIS A C 1
ATOM 697 O O . HIS A 1 93 ? -2.581 -7.521 5.518 1.00 92.31 93 HIS A O 1
ATOM 703 N N . GLU A 1 94 ? -4.642 -7.405 4.642 1.00 93.44 94 GLU A N 1
ATOM 704 C CA . GLU A 1 94 ? -4.240 -7.948 3.350 1.00 93.44 94 GLU A CA 1
ATOM 705 C C . GLU A 1 94 ? -3.264 -7.014 2.631 1.00 93.44 94 GLU A C 1
ATOM 707 O O . GLU A 1 94 ? -2.269 -7.476 2.073 1.00 93.44 94 GLU A O 1
ATOM 712 N N . ALA A 1 95 ? -3.490 -5.699 2.694 1.00 92.50 95 ALA A N 1
ATOM 713 C CA . ALA A 1 95 ? -2.583 -4.716 2.113 1.00 92.50 95 ALA A CA 1
ATOM 714 C C . ALA A 1 95 ? -1.194 -4.742 2.778 1.00 92.50 95 ALA A C 1
ATOM 716 O O . ALA A 1 95 ? -0.188 -4.812 2.074 1.00 92.50 95 ALA A O 1
ATOM 717 N N . TYR A 1 96 ? -1.111 -4.776 4.114 1.00 91.81 96 TYR A N 1
ATOM 718 C CA . TYR A 1 96 ? 0.179 -4.902 4.804 1.00 91.81 96 TYR A CA 1
ATOM 719 C C . TYR A 1 96 ? 0.859 -6.252 4.541 1.00 91.81 96 TYR A C 1
ATOM 721 O O . TYR A 1 96 ? 2.080 -6.301 4.412 1.00 91.81 96 TYR A O 1
ATOM 729 N N . ALA A 1 97 ? 0.099 -7.345 4.420 1.00 91.75 97 ALA A N 1
ATOM 730 C CA . ALA A 1 97 ? 0.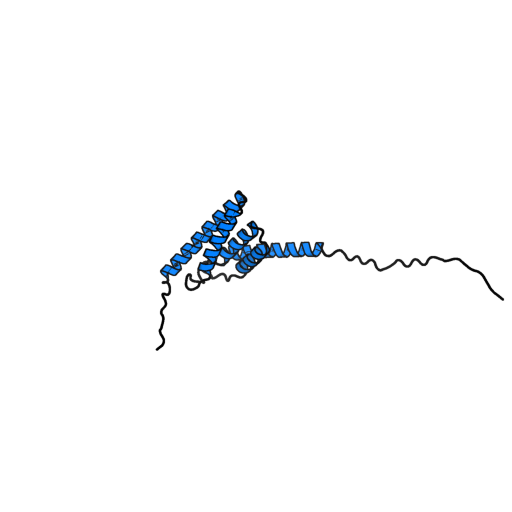648 -8.651 4.055 1.00 91.75 97 ALA A CA 1
ATOM 731 C C . ALA A 1 97 ? 1.278 -8.624 2.658 1.00 91.75 97 ALA A C 1
ATOM 733 O O . ALA A 1 97 ? 2.407 -9.086 2.492 1.00 91.75 97 ALA A O 1
ATOM 734 N N . LYS A 1 98 ? 0.600 -8.006 1.682 1.00 91.38 98 LYS A N 1
ATOM 735 C CA . LYS A 1 98 ? 1.145 -7.789 0.335 1.00 91.38 98 LYS A CA 1
ATOM 736 C C . LYS A 1 98 ? 2.409 -6.930 0.378 1.00 91.38 98 LYS A C 1
ATOM 738 O O . LYS A 1 98 ? 3.418 -7.349 -0.173 1.00 91.38 98 LYS A O 1
ATOM 743 N N . ALA A 1 99 ? 2.401 -5.819 1.123 1.00 88.56 99 ALA A N 1
ATOM 744 C CA . ALA A 1 99 ? 3.579 -4.962 1.302 1.00 88.56 99 ALA A CA 1
ATOM 745 C C . ALA A 1 99 ? 4.783 -5.718 1.901 1.00 88.56 99 ALA A C 1
ATOM 747 O O . ALA A 1 99 ? 5.914 -5.564 1.442 1.00 88.56 99 ALA A O 1
ATOM 748 N N . ALA A 1 100 ? 4.549 -6.571 2.903 1.00 88.31 100 ALA A N 1
ATOM 749 C CA . ALA A 1 100 ? 5.585 -7.374 3.551 1.00 88.31 100 ALA A CA 1
ATOM 750 C C . ALA A 1 100 ? 6.150 -8.490 2.647 1.00 88.31 100 ALA A C 1
ATOM 752 O O . ALA A 1 100 ? 7.329 -8.854 2.781 1.00 88.31 100 ALA A O 1
ATOM 753 N N . ALA A 1 101 ? 5.309 -9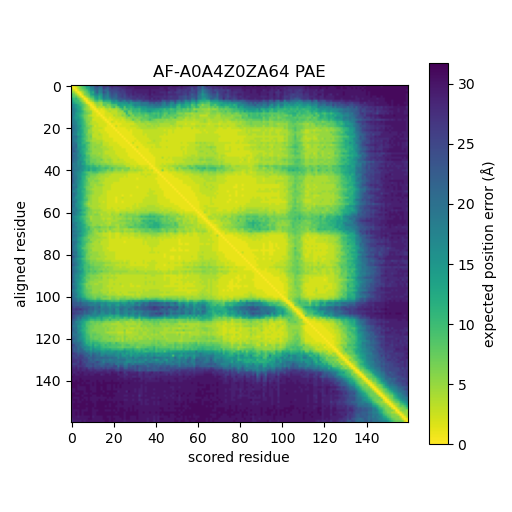.034 1.763 1.00 87.81 101 ALA A N 1
ATOM 754 C CA . ALA A 1 101 ? 5.642 -10.098 0.820 1.00 87.81 101 ALA A CA 1
ATOM 755 C C . ALA A 1 101 ? 6.345 -9.591 -0.447 1.00 87.81 101 ALA A C 1
ATOM 757 O O . ALA A 1 101 ? 7.018 -10.385 -1.097 1.00 87.81 101 ALA A O 1
ATOM 758 N N . THR A 1 102 ? 6.234 -8.299 -0.772 1.00 83.88 102 THR A N 1
ATOM 759 C CA . THR A 1 102 ? 6.906 -7.705 -1.935 1.00 83.88 102 THR A CA 1
ATOM 760 C C . THR A 1 102 ? 8.409 -7.986 -1.913 1.00 83.88 102 THR A C 1
ATOM 762 O O . THR A 1 102 ? 9.089 -7.756 -0.903 1.00 83.88 102 THR A O 1
ATOM 765 N N . GLU A 1 103 ? 8.926 -8.501 -3.026 1.00 71.94 103 GLU A N 1
ATOM 766 C CA . GLU A 1 103 ? 10.357 -8.699 -3.226 1.00 71.94 103 GLU A CA 1
ATOM 767 C C . GLU A 1 103 ? 11.027 -7.337 -3.394 1.00 71.94 103 GLU A C 1
ATOM 769 O O . GLU A 1 103 ? 10.744 -6.595 -4.330 1.00 71.94 103 GLU A O 1
ATOM 774 N N . THR A 1 104 ? 11.915 -6.996 -2.465 1.00 60.97 104 THR A N 1
ATOM 775 C CA . THR A 1 104 ? 12.765 -5.810 -2.571 1.00 60.97 104 THR A CA 1
ATOM 776 C C . THR A 1 104 ? 13.793 -6.065 -3.661 1.00 60.97 104 THR A C 1
ATOM 778 O O . THR A 1 104 ? 14.710 -6.862 -3.454 1.00 60.97 104 THR A O 1
ATOM 781 N N . ARG A 1 105 ? 13.625 -5.422 -4.817 1.00 61.59 105 ARG A N 1
ATOM 782 C CA . ARG A 1 105 ? 14.628 -5.408 -5.885 1.00 61.59 105 ARG A CA 1
ATOM 783 C C . ARG A 1 105 ? 15.570 -4.228 -5.649 1.00 61.59 105 ARG A C 1
ATOM 785 O O . ARG A 1 105 ? 15.129 -3.133 -5.311 1.00 61.59 105 ARG A O 1
ATOM 792 N N . GLU A 1 106 ? 16.869 -4.493 -5.766 1.00 54.19 106 GLU A N 1
ATOM 793 C CA . GLU A 1 106 ? 17.982 -3.746 -5.151 1.00 54.19 106 GLU A CA 1
ATOM 794 C C . GLU A 1 106 ? 18.093 -2.255 -5.523 1.00 54.19 106 GLU A C 1
ATOM 796 O O . GLU A 1 106 ? 18.841 -1.528 -4.874 1.00 54.19 106 GLU A O 1
ATOM 801 N N . PHE A 1 107 ? 17.358 -1.777 -6.531 1.00 52.16 107 PHE A N 1
ATOM 802 C CA . PHE A 1 107 ? 17.590 -0.456 -7.118 1.00 52.16 107 PHE A CA 1
ATOM 803 C C . PHE A 1 107 ? 16.599 0.649 -6.723 1.00 52.16 107 PHE A C 1
ATOM 805 O O . PHE A 1 107 ? 16.928 1.822 -6.899 1.00 52.16 107 PHE A O 1
ATOM 812 N N . THR A 1 108 ? 15.405 0.339 -6.203 1.00 52.81 108 THR A N 1
ATOM 813 C CA . THR A 1 108 ? 14.358 1.375 -6.039 1.00 52.81 108 THR A CA 1
ATOM 814 C C . THR A 1 108 ? 13.524 1.295 -4.769 1.00 52.81 108 THR A C 1
ATOM 816 O O . THR A 1 108 ? 13.114 2.346 -4.273 1.00 52.81 108 THR A O 1
ATOM 819 N N . ASP A 1 109 ? 13.283 0.108 -4.212 1.00 54.19 109 ASP A N 1
ATOM 820 C CA . ASP A 1 109 ? 12.504 -0.024 -2.980 1.00 54.19 109 ASP A CA 1
ATOM 821 C C . ASP A 1 109 ? 13.447 -0.020 -1.772 1.00 54.19 109 ASP A C 1
ATOM 823 O O . ASP A 1 109 ? 14.148 -0.994 -1.486 1.00 54.19 109 ASP A O 1
ATOM 827 N N . ALA A 1 110 ? 13.453 1.091 -1.026 1.00 61.81 110 ALA A N 1
ATOM 828 C CA . ALA A 1 110 ? 14.024 1.102 0.316 1.00 61.81 110 ALA A CA 1
ATOM 829 C C . ALA A 1 110 ? 13.397 -0.052 1.116 1.00 61.81 110 ALA A C 1
ATOM 831 O O . ALA A 1 110 ? 12.198 -0.289 1.017 1.00 61.81 110 ALA A O 1
ATOM 832 N N . THR A 1 111 ? 14.156 -0.772 1.941 1.00 70.62 111 THR A N 1
ATOM 833 C CA . THR A 1 111 ? 13.593 -1.880 2.743 1.00 70.62 111 THR A CA 1
ATOM 834 C C . THR A 1 111 ? 12.590 -1.397 3.802 1.00 70.62 111 THR A C 1
ATOM 836 O O . THR A 1 111 ? 11.787 -2.181 4.312 1.00 70.62 111 THR A O 1
ATOM 839 N N . ALA A 1 112 ? 12.588 -0.092 4.093 1.00 81.50 112 ALA A N 1
ATOM 840 C CA . ALA A 1 112 ? 11.790 0.543 5.137 1.00 81.50 112 ALA A CA 1
ATOM 841 C C . ALA A 1 112 ? 10.270 0.267 5.057 1.00 81.50 112 ALA A C 1
ATOM 843 O O . ALA A 1 112 ? 9.715 -0.130 6.083 1.00 81.50 112 ALA A O 1
ATOM 844 N N . PRO A 1 113 ? 9.574 0.386 3.905 1.00 81.94 113 PRO A N 1
ATOM 845 C CA . PRO A 1 113 ? 8.135 0.135 3.822 1.00 81.94 113 PRO A CA 1
ATOM 846 C C . PRO A 1 113 ? 7.778 -1.332 4.079 1.00 81.94 113 PRO A C 1
ATOM 848 O O . PRO A 1 113 ? 6.774 -1.639 4.723 1.00 81.94 113 PRO A O 1
ATOM 851 N N . ARG A 1 114 ? 8.631 -2.260 3.628 1.00 83.12 114 ARG A N 1
ATOM 852 C CA . ARG A 1 114 ? 8.457 -3.698 3.857 1.00 83.12 114 ARG A CA 1
ATOM 853 C C . ARG A 1 114 ? 8.634 -4.049 5.332 1.00 83.12 114 ARG A C 1
ATOM 855 O O . ARG A 1 114 ? 7.832 -4.797 5.896 1.00 83.12 114 ARG A O 1
ATOM 862 N N . ASP A 1 115 ? 9.679 -3.521 5.957 1.00 85.62 115 ASP A N 1
ATOM 863 C CA . ASP A 1 115 ? 9.968 -3.772 7.369 1.00 85.62 115 ASP A CA 1
ATOM 864 C C . ASP A 1 115 ? 8.924 -3.123 8.281 1.00 85.62 115 ASP A C 1
ATOM 866 O O . ASP A 1 115 ? 8.503 -3.725 9.275 1.00 85.62 115 ASP A O 1
ATOM 870 N N . GLU A 1 116 ? 8.417 -1.948 7.904 1.00 87.75 116 GLU A N 1
ATOM 871 C CA . GLU A 1 116 ? 7.293 -1.315 8.581 1.00 87.75 116 GLU A CA 1
ATOM 872 C C . GLU A 1 116 ? 6.020 -2.165 8.486 1.00 87.75 116 GLU A C 1
ATOM 874 O O . GLU A 1 116 ? 5.397 -2.440 9.516 1.00 87.75 116 GLU A O 1
ATOM 879 N N . ALA A 1 117 ? 5.674 -2.665 7.297 1.00 86.94 117 ALA A N 1
ATOM 880 C CA . ALA A 1 117 ? 4.529 -3.553 7.120 1.00 86.94 117 ALA A CA 1
ATOM 881 C C . ALA A 1 117 ? 4.655 -4.828 7.975 1.00 86.94 117 ALA A C 1
ATOM 883 O O . ALA A 1 117 ? 3.720 -5.198 8.691 1.00 86.94 117 ALA A O 1
ATOM 884 N N . LYS A 1 118 ? 5.837 -5.464 7.998 1.00 87.38 118 LYS A N 1
ATOM 885 C CA . LYS A 1 118 ? 6.117 -6.622 8.869 1.00 87.38 118 LYS A CA 1
ATOM 886 C C . LYS A 1 118 ? 5.955 -6.283 10.350 1.00 87.38 118 LYS A C 1
ATOM 888 O O . LYS A 1 118 ? 5.409 -7.086 11.109 1.00 87.38 118 LYS A O 1
ATOM 893 N N . ARG A 1 119 ? 6.427 -5.111 10.784 1.00 89.25 119 ARG A N 1
ATOM 894 C CA . ARG A 1 119 ? 6.289 -4.647 12.173 1.00 89.25 119 ARG A CA 1
ATOM 895 C C . ARG A 1 119 ? 4.818 -4.477 12.558 1.00 89.25 119 ARG A C 1
ATOM 897 O O . ARG A 1 119 ? 4.433 -4.913 13.643 1.00 89.25 119 ARG A O 1
ATOM 904 N N . ILE A 1 120 ? 4.008 -3.890 11.676 1.00 89.06 120 ILE A N 1
ATOM 905 C CA . ILE A 1 120 ? 2.566 -3.698 11.890 1.00 89.06 120 ILE A CA 1
ATOM 906 C C . ILE A 1 120 ? 1.853 -5.050 12.015 1.00 89.06 120 ILE A C 1
ATOM 908 O O . ILE A 1 120 ? 1.112 -5.260 12.975 1.00 89.06 120 ILE A O 1
ATOM 912 N N . LEU A 1 121 ? 2.136 -5.999 11.117 1.00 88.56 121 LEU A N 1
ATOM 913 C CA . LEU A 1 121 ? 1.553 -7.345 11.174 1.00 88.56 121 LEU A CA 1
ATOM 914 C C . LEU A 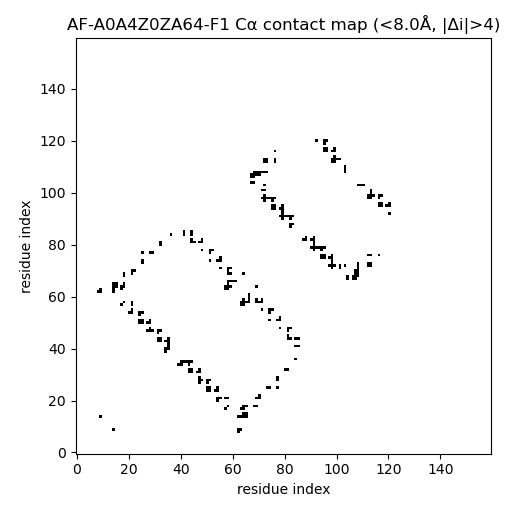1 121 ? 1.903 -8.068 12.480 1.00 88.56 121 LEU A C 1
ATOM 916 O O . LEU A 1 121 ? 1.013 -8.568 13.164 1.00 88.56 121 LEU A O 1
ATOM 920 N N . ARG A 1 122 ? 3.175 -8.029 12.903 1.00 88.31 122 ARG A N 1
ATOM 921 C CA . ARG A 1 122 ? 3.606 -8.617 14.186 1.00 88.31 122 ARG A CA 1
ATOM 922 C C . ARG A 1 122 ? 2.849 -8.033 15.380 1.00 88.31 122 ARG A C 1
ATOM 924 O O . ARG A 1 122 ? 2.542 -8.758 16.325 1.00 88.31 122 ARG A O 1
ATOM 931 N N . TYR A 1 123 ? 2.567 -6.731 15.366 1.00 86.50 123 TYR A N 1
ATOM 932 C CA . TYR A 1 123 ? 1.783 -6.084 16.418 1.00 86.50 123 TYR A CA 1
ATOM 933 C C . TYR A 1 123 ? 0.318 -6.560 16.418 1.00 86.50 123 TYR A C 1
ATOM 935 O O . TYR A 1 123 ? -0.254 -6.841 17.476 1.00 86.50 123 TYR A O 1
ATOM 943 N N . TRP A 1 124 ? -0.284 -6.715 15.240 1.00 84.75 124 TRP A N 1
ATOM 944 C CA . TRP A 1 124 ? -1.641 -7.243 15.096 1.00 84.75 124 TRP A CA 1
ATOM 945 C C . TRP A 1 124 ? -1.789 -8.705 15.499 1.00 84.75 124 TRP A C 1
ATOM 947 O O . TRP A 1 124 ? -2.743 -9.050 16.197 1.00 84.75 124 TRP A O 1
ATOM 957 N N . ASP A 1 125 ? -0.831 -9.556 15.154 1.00 82.50 125 ASP A N 1
ATOM 958 C CA . ASP A 1 125 ? -0.864 -10.957 15.569 1.00 82.50 125 ASP A CA 1
ATOM 959 C C . ASP A 1 125 ? -0.728 -11.087 17.089 1.00 82.50 125 ASP A C 1
ATOM 961 O O . ASP A 1 125 ? -1.495 -11.814 17.722 1.00 82.50 125 ASP A O 1
ATOM 965 N N . ARG A 1 126 ? 0.166 -10.303 17.711 1.00 79.81 126 ARG A N 1
ATOM 966 C CA . ARG A 1 126 ? 0.304 -10.257 19.177 1.00 79.81 126 ARG A CA 1
ATOM 967 C C . ARG A 1 126 ? -0.987 -9.818 19.866 1.00 79.81 126 ARG A C 1
ATOM 969 O O . ARG A 1 126 ? -1.419 -10.462 20.816 1.00 79.81 126 ARG A O 1
ATOM 976 N N . THR A 1 127 ? -1.634 -8.761 19.377 1.00 75.12 127 THR A N 1
ATOM 977 C CA . THR A 1 127 ? -2.892 -8.269 19.968 1.00 75.12 127 THR A CA 1
ATOM 978 C C . THR A 1 127 ? -4.054 -9.251 19.786 1.00 75.12 127 THR A C 1
ATOM 980 O O . THR A 1 127 ? -4.872 -9.396 20.696 1.00 75.12 127 THR A O 1
ATOM 983 N N . LYS A 1 128 ? -4.118 -9.987 18.668 1.00 68.12 128 LYS A N 1
ATOM 984 C CA . LYS A 1 128 ? -5.098 -11.072 18.470 1.00 68.12 128 LYS A CA 1
ATOM 985 C C . LYS A 1 128 ? -4.848 -12.261 19.401 1.00 68.12 128 LYS A C 1
ATOM 987 O O . LYS A 1 128 ? -5.810 -12.801 19.947 1.00 68.12 128 LYS A O 1
ATOM 992 N N . VAL A 1 129 ? -3.589 -12.655 19.612 1.00 63.75 129 VAL A N 1
ATOM 993 C CA . VAL A 1 129 ? -3.223 -13.739 20.542 1.00 63.75 129 VAL A CA 1
ATOM 994 C C . VAL A 1 129 ? -3.589 -13.373 21.981 1.00 63.75 129 VAL A C 1
ATOM 996 O O . VAL A 1 129 ? -4.220 -14.184 22.657 1.00 63.75 129 VAL A O 1
ATOM 999 N N . SER A 1 130 ? -3.303 -12.145 22.425 1.00 61.34 130 SER A N 1
ATOM 1000 C CA . SER A 1 130 ? -3.699 -11.680 23.763 1.00 61.34 130 SER A CA 1
ATOM 1001 C C . SER A 1 130 ? -5.219 -11.709 23.958 1.00 61.34 130 SER A C 1
ATOM 1003 O O . SER A 1 130 ? -5.697 -12.284 24.932 1.00 61.34 130 SER A O 1
ATOM 1005 N N . LYS A 1 131 ? -5.996 -11.215 22.981 1.00 60.81 131 LYS A N 1
ATOM 1006 C CA . LYS A 1 131 ? -7.471 -11.267 23.024 1.00 60.81 131 LYS A CA 1
ATOM 1007 C C . LYS A 1 131 ? -8.032 -12.695 22.980 1.00 60.81 131 LYS A C 1
ATOM 1009 O O . LYS A 1 131 ? -9.124 -12.941 23.487 1.00 60.81 131 LYS A O 1
ATOM 1014 N N . ARG A 1 132 ? -7.329 -13.645 22.349 1.00 58.47 132 ARG A N 1
ATOM 1015 C CA . ARG A 1 132 ? -7.725 -15.064 22.310 1.00 58.47 132 ARG A CA 1
ATOM 1016 C C . ARG A 1 132 ? -7.423 -15.775 23.630 1.00 58.47 132 ARG A C 1
ATOM 1018 O O . ARG A 1 132 ? -8.223 -16.611 24.039 1.00 58.47 132 ARG A O 1
ATOM 1025 N N . ASN A 1 133 ? -6.321 -15.426 24.296 1.00 54.75 133 ASN A N 1
ATOM 1026 C CA . ASN A 1 133 ? -5.992 -15.947 25.623 1.00 54.75 133 ASN A CA 1
ATOM 1027 C C . ASN A 1 133 ? -6.912 -15.387 26.717 1.00 54.75 133 ASN A C 1
ATOM 1029 O O . ASN A 1 133 ? -7.308 -16.152 27.584 1.00 54.75 133 ASN A O 1
ATOM 1033 N N . GLU A 1 134 ? -7.346 -14.125 26.636 1.00 55.41 134 GLU A N 1
ATOM 1034 C CA . GLU A 1 134 ? -8.378 -13.581 27.544 1.00 55.41 134 GLU A CA 1
ATOM 1035 C C . GLU A 1 134 ? -9.751 -14.251 27.369 1.00 55.41 134 GLU A C 1
ATOM 1037 O O . GLU A 1 134 ? -10.531 -14.335 28.313 1.00 55.41 134 GLU A O 1
ATOM 1042 N N . LYS A 1 135 ? -10.062 -14.750 26.164 1.00 55.09 135 LYS A N 1
ATOM 1043 C CA . LYS A 1 135 ? -11.331 -15.433 25.857 1.00 55.09 135 LYS A CA 1
ATOM 1044 C C . LYS A 1 135 ? -11.327 -16.939 26.114 1.00 55.09 135 LYS A C 1
ATOM 1046 O O . LYS A 1 135 ? -12.362 -17.569 25.910 1.00 55.09 135 LYS A O 1
ATOM 1051 N N . ARG A 1 136 ? -10.210 -17.538 26.537 1.00 47.88 136 ARG A N 1
ATOM 1052 C CA . ARG A 1 136 ? -10.251 -18.863 27.163 1.00 47.88 136 ARG A CA 1
ATOM 1053 C C . ARG A 1 136 ? -10.609 -18.629 28.629 1.00 47.88 136 ARG A C 1
ATOM 1055 O O . ARG A 1 136 ? -9.717 -18.234 29.377 1.00 47.88 136 ARG A O 1
ATOM 1062 N N . PRO A 1 137 ? -11.872 -18.826 29.063 1.00 45.03 137 PRO A N 1
ATOM 1063 C CA . PRO A 1 137 ? -12.118 -18.873 30.490 1.00 45.03 137 PRO A CA 1
ATOM 1064 C C . PRO A 1 137 ? -11.240 -19.991 31.043 1.00 45.03 137 PRO A C 1
ATOM 1066 O O . PRO A 1 137 ? -11.084 -21.042 30.411 1.00 45.03 137 PRO A O 1
ATOM 1069 N N . ALA A 1 138 ? -10.639 -19.735 32.199 1.00 47.38 138 ALA A N 1
ATOM 1070 C CA . ALA A 1 138 ? -10.129 -20.783 33.051 1.00 47.38 138 ALA A CA 1
ATOM 1071 C C . ALA A 1 138 ? -11.262 -21.802 33.230 1.00 47.38 138 ALA A C 1
ATOM 1073 O O . ALA A 1 138 ? -12.190 -21.574 34.003 1.00 47.38 138 ALA A O 1
ATOM 1074 N N . VAL A 1 139 ? -11.221 -22.899 32.472 1.00 47.53 139 VAL A N 1
ATOM 1075 C CA . VAL A 1 139 ? -11.906 -24.123 32.864 1.00 47.53 139 VAL A CA 1
ATOM 1076 C C . VAL A 1 139 ? -11.118 -24.571 34.080 1.00 47.53 139 VAL A C 1
ATOM 1078 O O . VAL A 1 139 ? -10.069 -25.197 33.972 1.00 47.53 139 VAL A O 1
ATOM 1081 N N . GLN A 1 140 ? -11.551 -24.046 35.222 1.00 48.53 140 GLN A N 1
ATOM 1082 C CA . GLN A 1 140 ? -11.117 -24.470 36.529 1.00 48.53 140 GLN A CA 1
ATOM 1083 C C . GLN A 1 140 ? -11.403 -25.964 36.601 1.00 48.53 140 GLN A C 1
ATOM 1085 O O . GLN A 1 140 ? -12.540 -26.392 36.402 1.00 48.53 140 GLN A O 1
ATOM 1090 N N . ASP A 1 141 ? -10.349 -26.728 36.865 1.00 45.81 141 ASP A N 1
ATOM 1091 C CA . ASP A 1 141 ? -10.422 -28.037 37.492 1.00 45.81 141 ASP A CA 1
ATOM 1092 C C . ASP A 1 141 ? -11.292 -27.920 38.752 1.00 45.81 141 ASP A C 1
ATOM 1094 O O . ASP A 1 141 ? -10.818 -27.602 39.841 1.00 45.81 141 ASP A O 1
ATOM 1098 N N . ALA A 1 142 ? -12.594 -28.116 38.594 1.00 49.19 142 ALA A N 1
ATOM 1099 C CA . ALA A 1 142 ? -13.564 -28.167 39.675 1.00 49.19 142 ALA A CA 1
ATOM 1100 C C . ALA A 1 142 ? -14.301 -29.503 39.598 1.00 49.19 142 ALA A C 1
ATOM 1102 O O . ALA A 1 142 ? -15.522 -29.537 39.544 1.00 49.19 142 ALA A O 1
ATOM 1103 N N . ASP A 1 143 ? -13.550 -30.606 39.549 1.00 47.62 143 ASP A N 1
ATOM 1104 C CA . ASP A 1 143 ? -14.140 -31.948 39.615 1.00 47.62 143 ASP A CA 1
ATOM 1105 C C . ASP A 1 143 ? -13.275 -32.948 40.391 1.00 47.62 143 ASP A C 1
ATOM 1107 O O . ASP A 1 143 ? -13.123 -34.121 40.053 1.00 47.62 143 ASP A O 1
ATOM 1111 N N . ALA A 1 144 ? -12.694 -32.485 41.496 1.00 52.53 144 ALA A N 1
ATOM 1112 C CA . ALA A 1 144 ? -12.180 -33.391 42.506 1.00 52.53 144 ALA A CA 1
ATOM 1113 C C . ALA A 1 144 ? -12.478 -32.845 43.903 1.00 52.53 144 ALA A C 1
ATOM 1115 O O . ALA A 1 144 ? -11.938 -31.816 44.302 1.00 52.53 144 ALA A O 1
ATOM 1116 N N . ARG A 1 145 ? -13.226 -33.648 44.672 1.00 51.31 145 ARG A N 1
ATOM 1117 C CA . ARG A 1 145 ? -13.376 -33.623 46.143 1.00 51.31 145 ARG A CA 1
ATOM 1118 C C . ARG A 1 145 ? -14.562 -32.840 46.709 1.00 51.31 145 ARG A C 1
ATOM 1120 O O . ARG A 1 145 ? -14.368 -31.953 47.524 1.00 51.31 145 ARG A O 1
ATOM 1127 N N . PHE A 1 146 ? -15.781 -33.297 46.438 1.00 48.09 146 PHE A N 1
ATOM 1128 C CA . PHE A 1 146 ? -16.857 -33.228 47.437 1.00 48.09 146 PHE A CA 1
ATOM 1129 C C . PHE A 1 146 ? -17.754 -34.472 47.348 1.00 48.09 146 PHE A C 1
ATOM 1131 O O . PHE A 1 146 ? -18.849 -34.435 46.803 1.00 48.09 146 PHE A O 1
ATOM 1138 N N . ILE A 1 147 ? -17.292 -35.589 47.919 1.00 52.41 147 ILE A N 1
ATOM 1139 C CA . ILE A 1 147 ? -18.189 -36.635 48.432 1.00 52.41 147 ILE A CA 1
ATOM 1140 C C . ILE A 1 147 ? -18.027 -36.615 49.952 1.00 52.41 147 ILE A C 1
ATOM 1142 O O . ILE A 1 147 ? -17.189 -37.307 50.524 1.00 52.41 147 ILE A O 1
ATOM 1146 N N . LEU A 1 148 ? -18.790 -35.735 50.600 1.00 49.12 148 LEU A N 1
ATOM 1147 C CA . LEU A 1 148 ? -19.071 -35.818 52.029 1.00 49.12 148 LEU A CA 1
ATOM 1148 C C . LEU A 1 148 ? -20.208 -36.830 52.199 1.00 49.12 148 LEU A C 1
ATOM 1150 O O . LEU A 1 148 ? -21.368 -36.517 51.938 1.00 49.12 148 LEU A O 1
ATOM 1154 N N . SER A 1 149 ? -19.877 -38.049 52.618 1.00 48.50 149 SER A N 1
ATOM 1155 C CA . SER A 1 149 ? -20.869 -39.031 53.055 1.00 48.50 149 SER A CA 1
ATOM 1156 C C . SER A 1 149 ? -21.499 -38.557 54.368 1.00 48.50 149 SER A C 1
ATOM 1158 O O . SER A 1 149 ? -20.851 -38.563 55.414 1.00 48.50 149 SER A O 1
ATOM 1160 N N . LEU A 1 150 ? -22.758 -38.121 54.314 1.00 50.81 150 LEU A N 1
ATOM 1161 C CA . LEU A 1 150 ? -23.558 -37.797 55.498 1.00 50.81 150 LEU A CA 1
ATOM 1162 C C . LEU A 1 150 ? -24.069 -39.086 56.180 1.00 50.81 150 LEU A C 1
ATOM 1164 O O . LEU A 1 150 ? -24.480 -40.015 55.481 1.00 50.81 150 LEU A O 1
ATOM 1168 N N . PRO A 1 151 ? -24.102 -39.158 57.526 1.00 50.16 151 PRO A N 1
ATOM 1169 C CA . PRO A 1 151 ? -24.633 -40.306 58.253 1.00 50.16 151 PRO A CA 1
ATOM 1170 C C . PRO A 1 151 ? -26.166 -40.221 58.348 1.00 50.16 151 PRO A C 1
ATOM 1172 O O . PRO A 1 151 ? -26.720 -39.424 59.107 1.00 50.16 151 PRO A O 1
ATOM 1175 N N . GLY A 1 152 ? -26.864 -41.054 57.574 1.00 43.78 152 GLY A N 1
ATOM 1176 C CA . GLY A 1 152 ? -28.317 -41.219 57.644 1.00 43.78 152 GLY A CA 1
ATOM 1177 C C . GLY A 1 152 ? -28.734 -42.202 58.742 1.00 43.78 152 GLY A C 1
ATOM 1178 O O . GLY A 1 152 ? -28.440 -43.390 58.664 1.00 43.78 152 GLY A O 1
ATOM 1179 N N . LYS A 1 153 ? -29.431 -41.691 59.763 1.00 46.75 153 LYS A N 1
ATOM 1180 C CA . LYS A 1 153 ? -30.188 -42.449 60.775 1.00 46.75 153 LYS A CA 1
ATOM 1181 C C . LYS A 1 153 ? -31.492 -43.028 60.194 1.00 46.75 153 LYS A C 1
ATOM 1183 O O . LYS A 1 153 ? -32.172 -42.339 59.442 1.00 46.75 153 LYS A O 1
ATOM 1188 N N . GLY A 1 154 ? -31.895 -44.193 60.716 1.00 41.16 154 GLY A N 1
ATOM 1189 C CA . GLY A 1 154 ? -33.250 -44.780 60.651 1.00 41.16 154 GLY A CA 1
ATOM 1190 C C . GLY A 1 154 ? -33.301 -46.026 59.757 1.00 41.16 154 GLY A C 1
ATOM 1191 O O . GLY A 1 154 ? -32.924 -45.945 58.601 1.00 41.16 154 GLY A O 1
ATOM 1192 N N . SER A 1 155 ? -33.705 -47.220 60.195 1.00 43.06 155 SER A N 1
ATOM 1193 C CA . SER A 1 155 ? -34.736 -47.570 61.180 1.00 43.06 155 SER A CA 1
ATOM 1194 C C . SER A 1 155 ? -34.550 -49.012 61.701 1.00 43.06 155 SER A C 1
ATOM 1196 O O . SER A 1 155 ? -33.815 -49.788 61.091 1.00 43.06 155 SER A O 1
ATOM 1198 N N . PRO A 1 156 ? -35.204 -49.382 62.821 1.00 59.19 156 PRO A N 1
ATOM 1199 C CA . PRO A 1 156 ? -35.053 -50.676 63.479 1.00 59.19 156 PRO A CA 1
ATOM 1200 C C . PRO A 1 156 ? -36.022 -51.720 62.908 1.00 59.19 156 PRO A C 1
ATOM 1202 O O . PRO A 1 156 ? -37.162 -51.382 62.608 1.00 59.19 156 PRO A O 1
ATOM 1205 N N . ALA A 1 157 ? -35.588 -52.980 62.824 1.00 42.53 157 ALA A N 1
ATOM 1206 C CA . ALA A 1 157 ? -36.382 -54.182 63.119 1.00 42.53 157 ALA A CA 1
ATOM 1207 C C . ALA A 1 157 ? -35.678 -55.449 62.608 1.00 42.53 157 ALA A C 1
ATOM 1209 O O . ALA A 1 157 ? -35.468 -55.614 61.411 1.00 42.53 157 ALA A O 1
ATOM 1210 N N . SER A 1 158 ? -35.439 -56.384 63.529 1.00 41.06 158 SER A N 1
ATOM 1211 C CA . SER A 1 158 ? -35.929 -57.776 63.501 1.00 41.06 158 SER A CA 1
ATOM 1212 C C . SER A 1 158 ? -34.867 -58.814 63.894 1.00 41.06 158 SER A C 1
ATOM 1214 O O . SER A 1 158 ? -33.839 -58.916 63.244 1.00 41.06 158 SER A O 1
ATOM 1216 N N . ARG A 1 159 ? -35.202 -59.557 64.969 1.00 40.72 159 ARG A N 1
ATOM 1217 C CA . ARG A 1 159 ? -35.018 -61.008 65.223 1.00 40.72 159 ARG A CA 1
ATOM 1218 C C . ARG A 1 159 ? -33.594 -61.556 64.986 1.00 40.72 159 ARG A C 1
ATOM 1220 O O . ARG A 1 159 ? -33.104 -61.528 63.869 1.00 40.72 159 ARG A O 1
ATOM 1227 N N . PHE A 1 160 ? -32.895 -62.106 65.973 1.00 42.16 160 PHE A N 1
ATOM 1228 C CA . PHE A 1 160 ? -33.263 -63.175 66.910 1.00 42.16 160 PHE A CA 1
ATOM 1229 C C . PHE A 1 160 ? -32.482 -63.039 68.220 1.00 42.16 160 PHE A C 1
ATOM 1231 O O . PHE A 1 160 ? -31.361 -62.485 68.170 1.00 42.16 160 PHE A O 1
#

Organism: NCBI:txid37992

Radius of gyration: 30.62 Å; Cα contacts (8 Å, |Δi|>4): 172; chains: 1; bounding box: 54×80×109 Å

Foldseek 3Di:
DDPPCPPCQDDPVQQVVLLVLLVVLLVQLVVLLVVCVVVVDLVSLVVSLVSLVVSQVQQVDVSNHPVLARQQLSSLLSNLSSCVSVVVNVSSLVSLVSSLPDDNRPPHHDCVSNVVSVVVNVVVVVVVVVVVVVPPPPPPPPPDDDPPDDDDDDDDDDDD

InterPro domains:
  IPR011990 Tetratricopeptide-like helical domain superfamily [SSF48452] (31-102)

Nearest PDB structures (foldseek):
  5l0y-assembly3_C  TM=6.141E-01  e=1.240E+00  Thermochaetoides thermophila DSM 1495
  5l0y-assembly2_B  TM=5.978E-01  e=1.179E+00  Thermochaetoides thermophila DSM 1495
  5g05-assembly1_H  TM=4.093E-01  e=6.879E+00  Homo sapiens
  5xi8-assembly1_A  TM=3.800E-01  e=5.623E+00  Escherichia coli K-12

pLDDT: mean 76.97, std 17.75, range [40.72, 95.12]

Solvent-accessible surface area (backbone atoms only — not comparable to full-atom values): 9126 Å² total; per-residue (Å²): 136,84,82,81,73,84,69,80,74,63,50,74,66,54,24,48,52,44,49,51,50,34,51,52,32,51,54,51,27,53,54,30,47,55,49,15,66,75,68,70,37,68,64,36,34,52,54,26,49,52,39,36,50,53,28,44,54,43,40,70,32,67,74,49,13,55,63,72,61,39,56,55,26,49,42,25,32,53,48,14,54,37,28,47,74,70,67,38,57,68,64,16,49,53,26,20,50,51,6,42,66,48,81,74,39,94,85,56,47,68,66,62,40,27,53,49,22,46,51,52,49,55,52,50,52,51,54,53,51,53,58,51,57,70,66,51,70,81,80,67,91,80,84,82,88,84,84,79,84,76,90,81,82,86,84,90,87,81,91,133

Sequence (160 aa):
MAFETTAFDLTAEEKHATLGEIRCLVLGTGALIARAKKYKSPHDYAEALSSINRALTLATDADACDPSLAPLATCYLYKGHILLGLKLEKDAHEAYAKAAATETREFTDATAPRDEAKRILRYWDRTKVSKRNEKRPAVQDADARFILSLPGKGSPASRF

Secondary structure (DSSP, 8-state):
--------PPPHHHHHHHHHHHHHHHHHHHHHHHHHHHHT-HHHHHHHHHHHHHHHHHHH-TTTS-TTT--HHHHHHHHHHHHHHTT-HHHHHHHHHHHHHS---TTT--SHHHHHHHHHHHHHHHHHHHHHHHTS-------S----------------